Protein AF-A0A350H9L5-F1 (afdb_monomer_lite)

Secondary structure (DSSP, 8-state):
---------S--TTS-SEEEEETTEEEEE-SHHHHHHHHHTPPEEEEEEEEE-SSS-EEEEEEEEEE--SSHHHHHHHHHHHHHHHHHHSGGG---TT--EE-

pLDDT: mean 88.09, std 9.5, range [52.69, 96.38]

Foldseek 3Di:
DDDDDDDDWQDDPPLPADWDDDDPWTAGTHQVQLVVCVVVVHWDKAWDWDADPDPDRDTDIDIDTPGGAPHSNRNSVSNVVVVVVVCVVPVVPDPPPPGDIHD

Radius of gyration: 14.39 Å; chains: 1; bounding box: 35×41×36 Å

Sequence (103 aa):
AGRTPILLVDRDITKAGIPLNIGEKILNVPKGAFYLANKLNAEITAGAYVRIKSKRYRFKVILKSLGKSESMEDGAKKTIESLFEMIRDYPEQWFAFDLNWEK

Structure (mmCIF, N/CA/C/O backbone):
data_AF-A0A350H9L5-F1
#
_entry.id   AF-A0A350H9L5-F1
#
loop_
_atom_site.group_PDB
_atom_site.id
_atom_site.type_symbol
_atom_site.label_atom_id
_atom_site.label_alt_id
_atom_site.label_comp_id
_atom_site.label_asym_id
_atom_site.label_entity_id
_atom_site.label_seq_id
_atom_site.pdbx_PDB_ins_code
_atom_site.Cartn_x
_atom_site.Cartn_y
_atom_site.Cartn_z
_atom_site.occupancy
_atom_site.B_iso_or_equiv
_atom_site.auth_seq_id
_atom_site.auth_comp_id
_atom_site.auth_asym_id
_atom_site.auth_atom_id
_atom_site.pdbx_PDB_model_num
ATOM 1 N N . ALA A 1 1 ? 4.353 -24.584 -6.098 1.00 52.69 1 ALA A N 1
ATOM 2 C CA . ALA A 1 1 ? 3.753 -23.241 -6.271 1.00 52.69 1 ALA A CA 1
ATOM 3 C C . ALA A 1 1 ? 2.298 -23.296 -5.799 1.00 52.69 1 ALA A C 1
ATOM 5 O O . ALA A 1 1 ? 1.718 -24.366 -5.903 1.00 52.69 1 ALA A O 1
ATOM 6 N N . GLY A 1 2 ? 1.753 -22.219 -5.215 1.00 79.69 2 GLY A N 1
ATOM 7 C CA . GLY A 1 2 ? 0.396 -22.203 -4.624 1.00 79.69 2 GLY A CA 1
ATOM 8 C C . GLY A 1 2 ? 0.269 -21.486 -3.269 1.00 79.69 2 GLY A C 1
ATOM 9 O O . GLY A 1 2 ? -0.672 -21.745 -2.529 1.00 79.69 2 GLY A O 1
ATOM 10 N N . ARG A 1 3 ? 1.232 -20.633 -2.898 1.00 83.50 3 ARG A N 1
ATOM 11 C CA . ARG A 1 3 ? 1.179 -19.828 -1.668 1.00 83.50 3 ARG A CA 1
ATOM 12 C C . ARG A 1 3 ? 1.069 -18.357 -2.044 1.00 83.50 3 ARG A C 1
ATOM 14 O O . ARG A 1 3 ? 1.816 -17.910 -2.910 1.00 83.50 3 ARG A O 1
ATOM 21 N N . THR A 1 4 ? 0.195 -17.630 -1.359 1.00 88.06 4 THR A N 1
ATOM 22 C CA . THR A 1 4 ? 0.056 -16.175 -1.488 1.00 88.06 4 THR A CA 1
ATOM 23 C C . THR A 1 4 ? 0.784 -15.520 -0.317 1.00 88.06 4 THR A C 1
ATOM 25 O O . THR A 1 4 ? 0.316 -15.651 0.817 1.00 88.06 4 THR A O 1
ATOM 28 N N . PRO A 1 5 ? 1.949 -14.883 -0.530 1.00 91.19 5 PR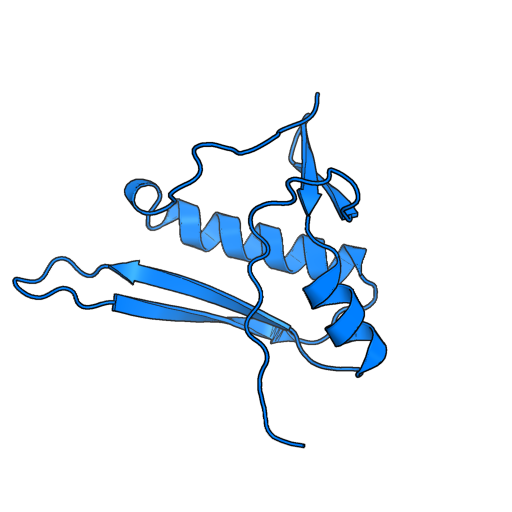O A N 1
ATOM 29 C CA . PRO A 1 5 ? 2.629 -14.174 0.543 1.00 91.19 5 PRO A CA 1
ATOM 30 C C . PRO A 1 5 ? 1.803 -12.956 0.968 1.00 91.19 5 PRO A C 1
ATOM 32 O O . PRO A 1 5 ? 1.266 -12.237 0.128 1.00 91.19 5 PRO A O 1
ATOM 35 N N . ILE A 1 6 ? 1.730 -12.719 2.275 1.00 92.88 6 ILE A N 1
ATOM 36 C CA . ILE A 1 6 ? 1.127 -11.519 2.856 1.00 92.88 6 ILE A CA 1
ATOM 37 C C . ILE A 1 6 ? 2.268 -10.677 3.410 1.00 92.88 6 ILE A C 1
ATOM 39 O O . ILE A 1 6 ? 3.077 -11.173 4.195 1.00 92.88 6 ILE A O 1
ATOM 43 N N . LEU A 1 7 ? 2.344 -9.422 2.981 1.00 93.94 7 LEU A N 1
ATOM 44 C CA . LEU A 1 7 ? 3.400 -8.492 3.362 1.00 93.94 7 LEU A CA 1
ATOM 45 C C . LEU A 1 7 ? 2.777 -7.196 3.869 1.00 93.94 7 LEU A C 1
ATOM 47 O O . LEU A 1 7 ? 1.822 -6.692 3.281 1.00 93.94 7 LEU A O 1
ATOM 51 N N . LEU A 1 8 ? 3.332 -6.664 4.955 1.00 91.50 8 LEU A N 1
ATOM 52 C CA . LEU A 1 8 ? 2.974 -5.344 5.461 1.00 91.50 8 LEU A CA 1
ATOM 53 C C . LEU A 1 8 ? 3.688 -4.281 4.622 1.00 91.50 8 LEU A C 1
ATOM 55 O O . LEU A 1 8 ? 4.882 -4.399 4.345 1.00 91.50 8 LEU A O 1
ATOM 59 N N . VAL A 1 9 ? 2.937 -3.271 4.193 1.00 91.06 9 VAL A N 1
ATOM 60 C CA . VAL A 1 9 ? 3.391 -2.241 3.239 1.00 91.06 9 VAL A CA 1
ATOM 61 C C . VAL A 1 9 ? 3.112 -0.820 3.731 1.00 91.06 9 VAL A C 1
ATOM 63 O O . VAL A 1 9 ? 3.429 0.138 3.041 1.00 91.06 9 VAL A O 1
ATOM 66 N N . ASP A 1 10 ? 2.522 -0.666 4.917 1.00 86.50 10 ASP A N 1
ATOM 67 C CA . ASP A 1 10 ? 2.134 0.624 5.493 1.00 86.50 10 ASP A CA 1
ATOM 68 C C . ASP A 1 10 ? 3.308 1.383 6.130 1.00 86.50 10 ASP A C 1
ATOM 70 O O . ASP A 1 10 ? 3.187 2.582 6.379 1.00 86.50 10 ASP A O 1
ATOM 74 N N . ARG A 1 11 ? 4.434 0.706 6.407 1.00 83.62 11 ARG A N 1
ATOM 75 C CA . ARG A 1 11 ? 5.594 1.278 7.107 1.00 83.62 11 ARG A CA 1
ATOM 76 C C . ARG A 1 11 ? 6.921 0.713 6.618 1.00 83.62 11 ARG A C 1
ATOM 78 O O . ARG A 1 11 ? 7.155 -0.489 6.721 1.00 83.62 11 ARG A O 1
ATOM 85 N N . ASP A 1 12 ? 7.821 1.598 6.195 1.00 81.69 12 ASP A N 1
ATOM 86 C CA . ASP A 1 12 ? 9.244 1.296 6.052 1.00 81.69 12 ASP A CA 1
ATOM 87 C C . ASP A 1 12 ? 10.066 1.980 7.153 1.00 81.69 12 ASP A C 1
ATOM 89 O O . ASP A 1 12 ? 10.316 3.183 7.124 1.00 81.69 12 ASP A O 1
ATOM 93 N N . ILE A 1 13 ? 10.520 1.189 8.124 1.00 74.94 13 ILE A N 1
ATOM 94 C CA . ILE A 1 13 ? 11.343 1.668 9.246 1.00 74.94 13 ILE A CA 1
ATOM 95 C C . ILE A 1 13 ? 12.777 1.980 8.782 1.00 74.94 13 ILE A C 1
ATOM 97 O O . ILE A 1 13 ? 13.471 2.784 9.399 1.00 74.94 13 ILE A O 1
ATOM 101 N N . THR A 1 14 ? 13.225 1.369 7.681 1.00 80.75 14 THR A N 1
ATOM 102 C CA . THR A 1 14 ? 14.609 1.481 7.197 1.00 80.75 14 THR A CA 1
ATOM 103 C C . THR A 1 14 ? 14.862 2.718 6.342 1.00 80.75 14 THR A C 1
ATOM 105 O O . THR A 1 14 ? 16.022 3.060 6.120 1.00 80.75 14 THR A O 1
ATOM 108 N N . LYS A 1 15 ? 13.797 3.379 5.859 1.00 74.44 15 LYS A N 1
ATOM 109 C CA . LYS A 1 15 ? 13.841 4.486 4.884 1.00 74.44 15 LYS A CA 1
ATOM 110 C C . LYS A 1 15 ? 14.547 4.134 3.565 1.00 74.44 15 LYS A C 1
ATOM 112 O O . LYS A 1 15 ? 14.932 5.017 2.807 1.00 74.44 15 LYS A O 1
ATOM 117 N N . ALA A 1 16 ? 14.718 2.846 3.276 1.00 84.81 16 ALA A N 1
ATOM 118 C CA . ALA A 1 16 ? 15.316 2.345 2.040 1.00 84.81 16 ALA A CA 1
ATOM 119 C C . ALA A 1 16 ? 14.253 1.941 0.999 1.00 84.81 16 ALA A C 1
ATOM 121 O O . ALA A 1 16 ? 14.571 1.288 -0.002 1.00 84.81 16 ALA A O 1
ATOM 122 N N . GLY A 1 17 ? 12.992 2.282 1.264 1.00 89.25 17 GLY A N 1
ATOM 123 C CA . GLY A 1 17 ? 11.795 1.991 0.494 1.00 89.25 17 GLY A CA 1
ATOM 124 C C . GLY A 1 17 ? 11.721 2.688 -0.860 1.00 89.25 17 GLY A C 1
ATOM 125 O O . GLY A 1 17 ? 12.680 3.288 -1.345 1.00 89.25 17 GLY A O 1
ATOM 126 N N . ILE A 1 18 ? 10.588 2.517 -1.533 1.00 93.06 18 ILE A N 1
ATOM 127 C CA . ILE A 1 18 ? 10.224 3.318 -2.702 1.00 93.06 18 ILE A CA 1
ATOM 128 C C . ILE A 1 18 ? 9.704 4.659 -2.178 1.00 93.06 18 ILE A C 1
ATOM 130 O O . ILE A 1 18 ? 8.700 4.648 -1.458 1.00 93.06 18 ILE A O 1
ATOM 134 N N . PRO A 1 19 ? 10.349 5.787 -2.510 1.00 91.94 19 PRO A N 1
ATOM 135 C CA . PRO A 1 19 ? 9.849 7.096 -2.128 1.00 91.94 19 PRO A CA 1
ATOM 136 C C . PRO A 1 19 ? 8.622 7.437 -2.978 1.00 91.94 19 PRO A C 1
ATOM 138 O O . PRO A 1 19 ? 8.677 7.417 -4.208 1.00 91.94 19 PRO A O 1
ATOM 141 N N . LEU A 1 20 ? 7.508 7.754 -2.322 1.00 91.31 20 LEU A N 1
ATOM 142 C CA . LEU A 1 20 ? 6.283 8.228 -2.956 1.00 91.31 20 LEU A CA 1
ATOM 143 C C . LEU A 1 20 ? 5.915 9.613 -2.431 1.00 91.31 20 LEU A C 1
ATOM 145 O O . LEU A 1 20 ? 5.877 9.840 -1.223 1.00 91.31 20 LEU A O 1
ATOM 149 N N . ASN A 1 21 ? 5.563 10.510 -3.348 1.00 90.25 21 ASN A N 1
ATOM 150 C CA . ASN A 1 21 ? 5.054 11.833 -3.003 1.00 90.25 21 ASN A CA 1
ATOM 151 C C . ASN A 1 21 ? 3.568 11.741 -2.649 1.00 90.25 21 ASN A C 1
ATOM 153 O O . ASN A 1 21 ? 2.748 11.383 -3.497 1.00 90.25 21 ASN A O 1
ATOM 157 N N . ILE A 1 22 ? 3.218 12.102 -1.415 1.00 85.62 22 ILE A N 1
ATOM 158 C CA . ILE A 1 22 ? 1.838 12.229 -0.941 1.00 85.62 22 ILE A CA 1
ATOM 159 C C . ILE A 1 22 ? 1.624 13.682 -0.510 1.00 85.62 22 ILE A C 1
ATOM 161 O O . ILE A 1 22 ? 1.984 14.091 0.597 1.00 85.62 22 ILE A O 1
ATOM 165 N N . GLY A 1 23 ? 1.043 14.478 -1.408 1.00 85.12 23 GLY A N 1
ATOM 166 C CA . GLY A 1 23 ? 1.007 15.930 -1.240 1.00 85.12 23 GLY 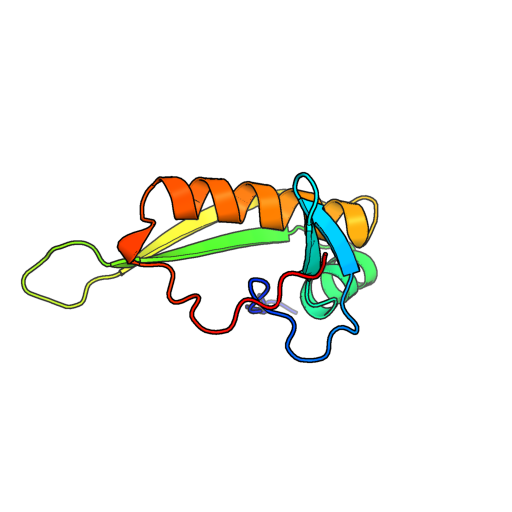A CA 1
ATOM 167 C C . GLY A 1 23 ? 2.430 16.490 -1.193 1.00 85.12 23 GLY A C 1
ATOM 168 O O . GLY A 1 23 ? 3.235 16.200 -2.071 1.00 85.12 23 GLY A O 1
ATOM 169 N N . GLU A 1 24 ? 2.737 17.254 -0.149 1.00 86.62 24 GLU A N 1
ATOM 170 C CA . GLU A 1 24 ? 4.064 17.847 0.083 1.00 86.62 24 GLU A CA 1
ATOM 171 C C . GLU A 1 24 ? 5.003 16.947 0.901 1.00 86.62 24 GLU A C 1
ATOM 173 O O . GLU A 1 24 ? 6.074 17.385 1.300 1.00 86.62 24 GLU A O 1
ATOM 178 N N . LYS A 1 25 ? 4.597 15.711 1.216 1.00 88.00 25 LYS A N 1
ATOM 179 C CA . LYS A 1 25 ? 5.381 14.797 2.053 1.00 88.00 25 LYS A CA 1
ATOM 180 C C . LYS A 1 25 ? 5.881 13.607 1.253 1.00 88.00 25 LYS A C 1
ATOM 182 O O . LYS A 1 25 ? 5.191 13.124 0.352 1.00 88.00 25 LYS A O 1
ATOM 187 N N . ILE A 1 26 ? 7.028 13.073 1.659 1.00 89.44 26 ILE A N 1
ATOM 188 C CA . ILE A 1 26 ? 7.578 11.833 1.114 1.00 89.44 26 ILE A CA 1
ATOM 189 C C . ILE A 1 26 ? 7.256 10.684 2.073 1.00 89.44 26 ILE A C 1
ATOM 191 O O . ILE A 1 26 ? 7.565 10.727 3.268 1.00 89.44 26 ILE A O 1
ATOM 195 N N . LEU A 1 27 ? 6.617 9.647 1.531 1.00 88.38 27 LEU A N 1
ATOM 196 C CA . LEU A 1 27 ? 6.381 8.369 2.192 1.00 88.38 27 LEU A CA 1
ATOM 197 C C . LEU A 1 27 ? 7.307 7.315 1.589 1.00 88.38 27 LEU A C 1
ATOM 199 O O . LEU A 1 27 ? 7.238 7.043 0.393 1.00 88.38 27 LEU A O 1
ATOM 203 N N . ASN A 1 28 ? 8.120 6.670 2.421 1.00 89.81 28 ASN A N 1
ATOM 204 C CA . ASN A 1 28 ? 8.920 5.525 1.996 1.00 89.81 28 ASN A CA 1
ATOM 205 C C . ASN A 1 28 ? 8.117 4.229 2.179 1.00 89.81 28 ASN A C 1
ATOM 207 O O . ASN A 1 28 ? 7.705 3.893 3.291 1.00 89.81 28 ASN A O 1
ATOM 211 N N . VAL A 1 29 ? 7.887 3.500 1.084 1.00 91.69 29 VAL A N 1
ATOM 212 C CA . VAL A 1 29 ? 7.094 2.259 1.073 1.00 91.69 29 VAL A CA 1
ATOM 213 C C . VAL A 1 29 ? 8.010 1.032 0.973 1.00 91.69 29 VAL A C 1
ATOM 215 O O . VAL A 1 29 ? 8.898 1.011 0.115 1.00 91.69 29 VAL A O 1
ATOM 218 N N . PRO A 1 30 ? 7.811 -0.033 1.774 1.00 92.56 30 PRO A N 1
ATOM 219 C CA . PRO A 1 30 ? 8.626 -1.243 1.691 1.00 92.56 30 PRO A CA 1
ATOM 220 C C . PRO A 1 30 ? 8.649 -1.869 0.291 1.00 92.56 30 PRO A C 1
ATOM 222 O O . PRO A 1 30 ? 7.614 -2.166 -0.300 1.00 92.56 30 PRO A O 1
ATOM 225 N N . LYS A 1 31 ? 9.848 -2.163 -0.221 1.00 93.31 31 LYS A N 1
ATOM 226 C CA . LYS A 1 31 ? 10.051 -2.686 -1.587 1.00 93.31 31 LYS A CA 1
ATOM 227 C C . LYS A 1 31 ? 9.574 -4.122 -1.794 1.00 93.31 31 LYS A C 1
ATOM 229 O O . LYS A 1 31 ? 9.344 -4.526 -2.931 1.00 93.31 31 LYS A O 1
ATOM 234 N N . GLY A 1 32 ? 9.476 -4.907 -0.719 1.00 93.69 32 GLY A N 1
ATOM 235 C CA . GLY A 1 32 ? 9.370 -6.367 -0.785 1.00 93.69 32 GLY A CA 1
ATOM 236 C C . GLY A 1 32 ? 8.191 -6.871 -1.618 1.00 93.69 32 GLY A C 1
ATOM 237 O O . GLY A 1 32 ? 8.375 -7.740 -2.469 1.00 93.69 32 GLY A O 1
ATOM 238 N N . ALA A 1 33 ? 7.002 -6.294 -1.422 1.00 94.38 33 ALA A N 1
ATOM 239 C CA . ALA A 1 33 ? 5.801 -6.704 -2.150 1.00 94.38 33 ALA A CA 1
ATOM 240 C C . ALA A 1 33 ? 5.929 -6.451 -3.657 1.00 94.38 33 ALA A C 1
ATOM 242 O O . ALA A 1 33 ? 5.652 -7.337 -4.463 1.00 94.38 33 ALA A O 1
ATOM 243 N N . PHE A 1 34 ? 6.432 -5.277 -4.032 1.00 95.50 34 PHE A N 1
ATOM 244 C CA . PHE A 1 34 ? 6.538 -4.854 -5.428 1.00 95.50 34 PHE A CA 1
ATOM 245 C C . PHE A 1 34 ? 7.698 -5.534 -6.152 1.00 95.50 34 PHE A C 1
ATOM 247 O O . PHE A 1 34 ? 7.575 -5.903 -7.317 1.00 95.50 34 PHE A O 1
ATOM 254 N N . TYR A 1 35 ? 8.802 -5.780 -5.443 1.00 95.38 35 TYR A N 1
ATOM 255 C CA . TYR A 1 35 ? 9.906 -6.588 -5.951 1.00 95.38 35 TYR A CA 1
ATOM 256 C C . TYR A 1 35 ? 9.436 -8.005 -6.298 1.00 95.38 35 TYR A C 1
ATOM 258 O O . TYR A 1 35 ? 9.716 -8.496 -7.391 1.00 95.38 35 TYR A O 1
ATOM 266 N N . LEU A 1 36 ? 8.701 -8.660 -5.390 1.00 94.31 36 LEU A N 1
ATOM 267 C CA . LEU A 1 36 ? 8.182 -10.006 -5.637 1.00 94.31 36 LEU A CA 1
ATOM 268 C C . LEU A 1 36 ? 7.148 -10.018 -6.764 1.00 94.31 36 LEU A C 1
ATOM 270 O O . LEU A 1 36 ? 7.231 -10.888 -7.628 1.00 94.31 36 LEU A O 1
ATOM 274 N N . ALA A 1 37 ? 6.218 -9.059 -6.778 1.00 94.62 37 ALA A N 1
ATOM 275 C CA . ALA A 1 37 ? 5.198 -8.959 -7.818 1.00 94.62 37 ALA A CA 1
ATOM 276 C C . ALA A 1 37 ? 5.825 -8.826 -9.213 1.00 94.62 37 ALA A C 1
ATOM 278 O O . ALA A 1 37 ? 5.521 -9.627 -10.096 1.00 94.62 37 ALA A O 1
ATOM 279 N N . ASN A 1 38 ? 6.782 -7.909 -9.387 1.00 94.25 38 ASN A N 1
ATOM 280 C CA . ASN A 1 38 ? 7.462 -7.724 -10.670 1.00 94.25 38 ASN A CA 1
ATOM 281 C C . ASN A 1 38 ? 8.320 -8.930 -11.054 1.00 94.25 38 ASN A C 1
ATOM 283 O O . ASN A 1 38 ? 8.238 -9.409 -12.183 1.00 94.25 38 ASN A O 1
ATOM 287 N N . LYS A 1 39 ? 9.106 -9.470 -10.113 1.00 94.31 39 LYS A N 1
ATOM 288 C CA . LYS A 1 39 ? 9.969 -10.631 -10.374 1.00 94.31 39 LYS A CA 1
ATOM 289 C C . LYS A 1 39 ? 9.177 -11.864 -10.805 1.00 94.31 39 LYS A C 1
ATOM 291 O O . LYS A 1 39 ? 9.673 -12.662 -11.594 1.00 94.31 39 LYS A O 1
ATOM 296 N N . LEU A 1 40 ? 7.974 -12.036 -10.263 1.00 93.19 40 LEU A N 1
ATOM 297 C CA . LEU A 1 40 ? 7.112 -13.184 -10.535 1.00 93.19 40 LEU A CA 1
ATOM 298 C C . LEU A 1 40 ? 6.046 -12.900 -11.603 1.00 93.19 40 LEU A C 1
ATOM 300 O O . LEU A 1 40 ? 5.262 -13.798 -11.902 1.00 93.19 40 LEU A O 1
ATOM 304 N N . ASN A 1 41 ? 6.002 -11.686 -12.169 1.00 92.56 41 ASN A N 1
ATOM 305 C CA . ASN A 1 41 ? 4.928 -11.228 -13.057 1.00 92.56 41 ASN A CA 1
ATOM 306 C C . ASN A 1 41 ? 3.524 -11.498 -12.462 1.00 92.56 41 ASN A C 1
ATOM 308 O O . ASN A 1 41 ? 2.610 -11.974 -13.147 1.00 92.56 41 ASN A O 1
ATOM 312 N N . ALA A 1 42 ? 3.391 -11.249 -11.157 1.00 93.50 42 ALA A N 1
ATOM 313 C CA . ALA A 1 42 ? 2.217 -11.559 -10.354 1.00 93.50 42 ALA A CA 1
ATOM 314 C C . ALA A 1 42 ? 1.338 -10.323 -10.124 1.00 93.50 42 ALA A C 1
ATOM 316 O O . ALA A 1 42 ? 1.805 -9.186 -10.143 1.00 93.50 42 ALA A O 1
ATOM 317 N N . GLU A 1 43 ? 0.051 -10.566 -9.887 1.00 95.19 43 GLU A N 1
ATOM 318 C CA . GLU A 1 43 ? -0.903 -9.522 -9.520 1.00 95.19 43 GLU A CA 1
ATOM 319 C C . GLU A 1 43 ? -0.748 -9.107 -8.056 1.00 95.19 43 GLU A C 1
ATOM 321 O O . GLU A 1 43 ? -0.387 -9.907 -7.188 1.00 95.19 43 GLU A O 1
ATOM 326 N N . ILE A 1 44 ? -1.075 -7.848 -7.780 1.00 96.38 44 ILE A N 1
ATOM 327 C CA . ILE A 1 44 ? -1.095 -7.278 -6.441 1.00 96.38 44 ILE A CA 1
ATOM 328 C C . ILE A 1 44 ? -2.546 -7.217 -5.963 1.00 96.38 44 ILE A C 1
ATOM 330 O O . ILE A 1 44 ? -3.445 -6.762 -6.668 1.00 96.38 44 ILE A O 1
ATOM 334 N N . THR A 1 45 ? -2.779 -7.655 -4.729 1.00 96.31 45 THR A N 1
ATOM 335 C CA . THR A 1 45 ? -4.031 -7.424 -4.002 1.00 96.31 45 THR A CA 1
ATOM 336 C C . THR A 1 45 ? -3.701 -6.645 -2.740 1.00 96.31 45 THR A C 1
ATOM 338 O O . THR A 1 45 ? -2.917 -7.113 -1.915 1.00 96.31 45 THR A O 1
ATOM 341 N N . ALA A 1 46 ? -4.295 -5.464 -2.584 1.00 96.00 46 ALA A N 1
ATOM 342 C CA . ALA A 1 46 ? -4.228 -4.716 -1.338 1.00 96.00 46 ALA A CA 1
ATOM 343 C C . ALA A 1 46 ? -5.314 -5.213 -0.385 1.00 96.00 46 ALA A C 1
ATOM 345 O O . ALA A 1 46 ? -6.418 -5.562 -0.810 1.00 96.00 46 ALA A O 1
ATOM 346 N N . GLY A 1 47 ? -5.020 -5.229 0.910 1.00 94.12 47 GLY A N 1
ATOM 347 C CA . GLY A 1 47 ? -6.021 -5.600 1.888 1.00 94.12 47 GLY A CA 1
ATOM 348 C C . GLY A 1 47 ? -5.735 -5.104 3.288 1.00 94.12 47 GLY A C 1
ATOM 349 O O . GLY A 1 47 ? -4.593 -4.835 3.653 1.00 94.12 47 GLY A O 1
ATOM 350 N N . ALA A 1 48 ? -6.805 -5.007 4.067 1.00 94.00 48 ALA A N 1
ATOM 351 C CA . ALA A 1 48 ? -6.772 -4.582 5.454 1.00 94.00 48 ALA A CA 1
ATOM 352 C C . ALA A 1 48 ? -7.683 -5.468 6.309 1.00 94.00 48 ALA A C 1
ATOM 354 O O . ALA A 1 48 ? -8.718 -5.969 5.855 1.00 94.00 48 ALA A O 1
ATOM 355 N N . TYR A 1 49 ? -7.296 -5.636 7.570 1.00 92.06 49 TYR A N 1
ATOM 356 C CA . TYR A 1 49 ? -8.125 -6.269 8.587 1.00 92.06 49 TYR A CA 1
ATOM 357 C C . TYR A 1 49 ? -8.892 -5.186 9.338 1.00 92.06 49 TYR A C 1
ATOM 359 O O . TYR A 1 49 ? -8.290 -4.342 9.993 1.00 92.06 49 TYR A O 1
ATOM 367 N N . VAL A 1 50 ? -10.220 -5.236 9.272 1.00 91.25 50 VAL A N 1
ATOM 368 C CA . VAL A 1 50 ? -11.101 -4.276 9.944 1.00 91.25 50 VAL A CA 1
ATOM 369 C C . VAL A 1 50 ? -11.911 -4.996 11.007 1.00 91.25 50 VAL A C 1
ATOM 371 O O . VAL A 1 50 ? -12.601 -5.980 10.734 1.00 91.25 50 VAL A O 1
ATOM 374 N N . ARG A 1 51 ? -11.855 -4.513 12.242 1.00 89.12 51 ARG A N 1
ATOM 375 C CA . ARG A 1 51 ? -12.679 -5.007 13.340 1.00 89.12 51 ARG A CA 1
ATOM 376 C C . ARG A 1 51 ? -14.128 -4.569 13.133 1.00 89.12 51 ARG A C 1
ATOM 378 O O . ARG A 1 51 ? -14.433 -3.383 13.034 1.00 89.12 51 ARG A O 1
ATOM 385 N N . ILE A 1 52 ? -15.042 -5.535 13.163 1.00 84.88 52 ILE A N 1
ATOM 386 C CA . ILE A 1 52 ? -16.481 -5.263 13.209 1.00 84.88 52 ILE A CA 1
ATOM 387 C C . ILE A 1 52 ? -16.893 -5.138 14.680 1.00 84.88 52 ILE A C 1
ATOM 389 O O . ILE A 1 52 ? -16.563 -6.008 15.493 1.00 84.88 52 ILE A O 1
ATOM 393 N N . LYS A 1 53 ? -17.633 -4.079 15.039 1.00 71.81 53 LYS A N 1
ATOM 394 C CA . LYS A 1 53 ? -18.204 -3.911 16.387 1.00 71.81 53 LYS A CA 1
ATOM 395 C C . LYS A 1 53 ? -19.193 -5.049 16.674 1.00 71.81 53 LYS A C 1
ATOM 397 O O . LYS A 1 53 ? -20.355 -5.001 16.290 1.00 71.81 53 LYS A O 1
ATOM 402 N N . SER A 1 54 ? -18.718 -6.095 17.342 1.00 73.62 54 SER A N 1
ATOM 403 C CA . SER A 1 54 ? -19.527 -7.205 17.847 1.00 73.62 54 SER A CA 1
ATOM 404 C C . SER A 1 54 ? -19.020 -7.623 19.230 1.00 73.62 54 SER A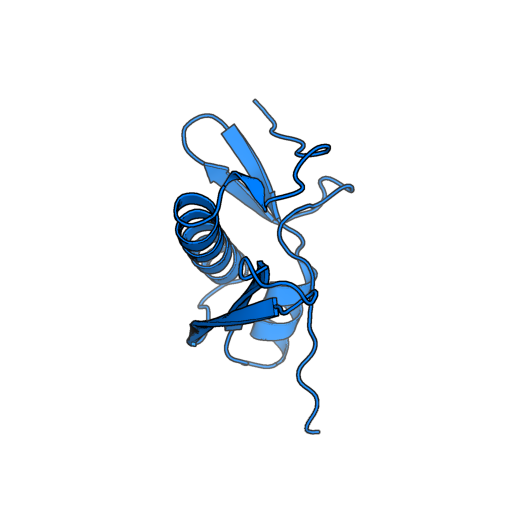 C 1
ATOM 406 O O . SER A 1 54 ? -17.887 -7.307 19.592 1.00 73.62 54 SER A O 1
ATOM 408 N N . LYS A 1 55 ? -19.827 -8.365 20.004 1.00 62.09 55 LYS A N 1
ATOM 409 C CA . LYS A 1 55 ? -19.425 -8.881 21.332 1.00 62.09 55 LYS A CA 1
ATOM 410 C C . LYS A 1 55 ? -18.217 -9.838 21.285 1.00 62.09 55 LYS A C 1
ATOM 412 O O . LYS A 1 55 ? -17.675 -10.180 22.327 1.00 62.09 55 LYS A O 1
ATOM 417 N N . ARG A 1 56 ? -17.798 -10.286 20.095 1.00 68.69 56 ARG A N 1
ATOM 418 C CA . ARG A 1 56 ? -16.592 -11.097 19.864 1.00 68.69 56 ARG A CA 1
ATOM 419 C C . ARG A 1 56 ? -15.620 -10.326 18.962 1.00 68.69 56 ARG A C 1
ATOM 421 O O . ARG A 1 56 ? -16.057 -9.555 18.108 1.00 68.69 56 ARG A O 1
ATOM 428 N N . TYR A 1 57 ? -14.314 -10.537 19.124 1.00 65.75 57 TYR A N 1
ATOM 429 C CA . TYR A 1 57 ? -13.294 -10.000 18.214 1.00 65.75 57 TYR A CA 1
ATOM 430 C C . TYR A 1 57 ? -13.452 -10.658 16.837 1.00 65.75 57 TYR A C 1
ATOM 432 O O . TYR A 1 57 ? -12.910 -11.727 16.576 1.00 65.75 57 TYR A O 1
ATOM 440 N N . ARG A 1 58 ? -14.280 -10.055 15.982 1.00 82.31 58 ARG A N 1
ATOM 441 C CA . ARG A 1 58 ? -14.485 -10.471 14.596 1.00 82.31 58 ARG A CA 1
ATOM 442 C C . ARG A 1 58 ? -13.838 -9.443 13.684 1.00 82.31 58 ARG A C 1
ATOM 444 O O . ARG A 1 58 ? -14.090 -8.247 13.828 1.00 82.31 58 ARG A O 1
ATOM 451 N N . PHE A 1 59 ? -13.037 -9.931 12.749 1.00 86.56 59 PHE A N 1
ATOM 452 C CA . PHE A 1 59 ? -12.411 -9.120 11.716 1.00 86.56 59 PHE A CA 1
ATOM 453 C C . PHE A 1 59 ? -13.051 -9.438 10.367 1.00 86.56 59 PHE A C 1
ATOM 455 O O . PHE A 1 59 ? -13.337 -10.597 10.064 1.00 86.56 59 PHE A O 1
ATOM 462 N N . LYS A 1 60 ? -13.278 -8.399 9.568 1.00 88.88 60 LYS A N 1
ATOM 463 C CA . LYS A 1 60 ? -13.529 -8.487 8.135 1.00 88.88 60 LYS A CA 1
ATOM 464 C C . LYS A 1 60 ? -12.201 -8.266 7.431 1.00 88.88 60 LYS A C 1
ATOM 466 O O . LYS A 1 60 ? -11.497 -7.311 7.751 1.00 88.88 60 LYS A O 1
ATOM 471 N N . VAL A 1 61 ? -11.881 -9.120 6.468 1.00 90.94 61 VAL A N 1
ATOM 472 C CA . VAL A 1 61 ? -10.798 -8.837 5.526 1.00 90.94 61 VAL A CA 1
ATOM 473 C C . VAL A 1 61 ? -11.407 -8.072 4.361 1.00 90.94 61 VAL A C 1
ATOM 475 O O . VAL A 1 61 ? -12.362 -8.542 3.741 1.00 90.94 61 VAL A O 1
ATOM 478 N N . ILE A 1 62 ? -10.891 -6.878 4.099 1.00 92.19 62 ILE A N 1
ATOM 479 C CA . ILE A 1 62 ? -11.200 -6.118 2.891 1.00 92.19 62 ILE A CA 1
ATOM 480 C C . ILE A 1 62 ? -10.059 -6.388 1.922 1.00 92.19 62 ILE A C 1
ATOM 482 O O . ILE A 1 62 ? -8.903 -6.217 2.294 1.00 92.19 62 ILE A O 1
ATOM 486 N N . LEU A 1 63 ? -10.384 -6.845 0.716 1.00 94.56 63 LEU A N 1
ATOM 487 C CA . LEU A 1 63 ? -9.422 -7.112 -0.349 1.00 94.56 63 LEU A CA 1
ATOM 488 C C . LEU A 1 63 ? -9.811 -6.294 -1.578 1.00 94.56 63 LEU A C 1
ATOM 490 O O . LEU A 1 63 ? -10.988 -6.243 -1.938 1.00 94.56 63 LEU A O 1
ATOM 494 N N . LYS A 1 64 ? -8.822 -5.695 -2.233 1.00 95.81 64 LYS A N 1
ATOM 495 C CA . LYS A 1 64 ? -8.962 -4.988 -3.504 1.00 95.81 64 LYS A CA 1
ATOM 496 C C . LYS A 1 64 ? -7.880 -5.494 -4.450 1.00 95.81 64 LYS A C 1
ATOM 498 O O . LYS A 1 64 ? -6.693 -5.316 -4.181 1.00 95.81 64 LYS A O 1
ATOM 503 N N . SER A 1 65 ? -8.285 -6.153 -5.537 1.00 95.94 65 SER A N 1
ATOM 504 C CA . SER A 1 65 ? -7.339 -6.502 -6.600 1.00 95.94 65 SER A CA 1
ATOM 505 C C . SER A 1 65 ? -6.892 -5.223 -7.303 1.00 95.94 65 SER A C 1
ATOM 507 O O . SER A 1 65 ? -7.725 -4.389 -7.661 1.00 95.94 65 SER A O 1
ATOM 509 N N . LEU A 1 66 ? -5.581 -5.068 -7.465 1.00 96.19 66 LEU A N 1
ATOM 510 C CA . LEU A 1 66 ? -4.949 -3.945 -8.159 1.00 96.19 66 LEU A CA 1
ATOM 511 C C . LEU A 1 66 ? -4.387 -4.364 -9.525 1.00 96.19 66 LEU A C 1
ATOM 513 O O . LEU A 1 66 ? -3.856 -3.527 -10.253 1.00 96.19 66 LEU A O 1
ATOM 517 N N . GLY A 1 67 ? -4.511 -5.650 -9.874 1.00 95.25 67 GLY A N 1
ATOM 518 C CA . GLY A 1 67 ? -3.955 -6.226 -11.092 1.00 95.25 67 GLY A CA 1
ATOM 519 C C . GLY A 1 67 ? -2.427 -6.249 -11.088 1.00 95.25 67 GLY A C 1
ATOM 520 O O . GLY A 1 67 ? -1.781 -6.268 -10.037 1.00 95.25 67 GLY A O 1
ATOM 521 N N . LYS A 1 68 ? -1.840 -6.282 -12.284 1.00 94.81 68 LYS A N 1
ATOM 522 C CA . LYS A 1 68 ? -0.387 -6.205 -12.467 1.00 94.81 68 LYS A CA 1
ATOM 523 C C . LYS A 1 68 ? 0.097 -4.758 -12.405 1.00 94.81 68 LYS A C 1
ATOM 525 O O . LYS A 1 68 ? -0.610 -3.836 -12.815 1.00 94.81 68 LYS A O 1
ATOM 530 N N . SER A 1 69 ? 1.318 -4.581 -11.919 1.00 93.62 69 SER A N 1
ATOM 531 C CA . SER A 1 69 ? 2.029 -3.306 -11.957 1.00 93.62 69 SER A CA 1
ATOM 532 C C . SER A 1 69 ? 2.994 -3.242 -13.136 1.00 93.62 69 SER A C 1
ATOM 534 O O . SER A 1 69 ? 3.580 -4.256 -13.514 1.00 93.62 69 SER A O 1
ATOM 536 N N . GLU A 1 70 ? 3.183 -2.048 -13.691 1.00 93.56 70 GLU A N 1
ATOM 537 C CA . GLU A 1 70 ? 4.164 -1.802 -14.763 1.00 93.56 70 GLU A CA 1
ATOM 538 C C . GLU A 1 70 ? 5.589 -1.634 -14.211 1.00 93.56 70 GLU A C 1
ATOM 540 O O . GLU A 1 70 ? 6.571 -1.980 -14.865 1.00 93.56 70 GLU A O 1
ATOM 545 N N . SER A 1 71 ? 5.700 -1.126 -12.983 1.00 95.81 71 SER A N 1
ATOM 546 C CA . SER A 1 71 ? 6.954 -0.908 -12.259 1.00 95.81 71 SER A CA 1
ATOM 547 C C . SER A 1 71 ? 6.761 -1.102 -10.753 1.00 95.81 71 SER A C 1
ATOM 549 O O . SER A 1 71 ? 5.645 -1.316 -10.272 1.00 95.81 71 SER A O 1
ATOM 551 N N . MET A 1 72 ? 7.852 -1.076 -9.977 1.00 95.62 72 MET A N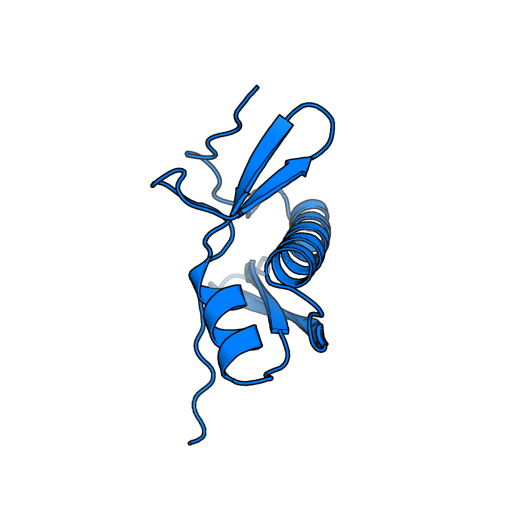 1
ATOM 552 C CA . MET A 1 72 ? 7.749 -1.195 -8.515 1.00 95.62 72 MET A CA 1
ATOM 553 C C . MET A 1 72 ? 7.036 0.026 -7.927 1.00 95.62 72 MET A C 1
ATOM 555 O O . MET A 1 72 ? 6.219 -0.105 -7.019 1.00 95.62 72 MET A O 1
ATOM 559 N N . GLU A 1 73 ? 7.327 1.195 -8.486 1.00 95.25 73 GLU A N 1
ATOM 560 C CA . GLU A 1 73 ? 6.756 2.490 -8.147 1.00 95.25 73 GLU A CA 1
ATOM 561 C C . GLU A 1 73 ? 5.254 2.538 -8.442 1.00 95.25 73 GLU A C 1
ATOM 563 O O . GLU A 1 73 ? 4.484 2.979 -7.591 1.00 95.25 73 GLU A O 1
ATOM 568 N N . ASP A 1 74 ? 4.824 2.030 -9.601 1.00 95.62 74 ASP A N 1
ATOM 569 C CA . ASP A 1 74 ? 3.406 1.926 -9.964 1.00 95.62 74 ASP A CA 1
ATOM 570 C C . ASP A 1 74 ? 2.645 1.022 -8.980 1.00 95.62 74 ASP A C 1
ATOM 572 O O . ASP A 1 74 ? 1.609 1.410 -8.433 1.00 95.62 74 ASP A O 1
ATOM 576 N N . GLY A 1 75 ? 3.203 -0.155 -8.677 1.00 96.25 75 GLY A N 1
ATOM 577 C CA . GLY A 1 75 ? 2.630 -1.072 -7.692 1.00 96.25 75 GLY A CA 1
ATOM 578 C C . GLY A 1 75 ? 2.529 -0.448 -6.298 1.00 96.25 75 GLY A C 1
ATOM 579 O O . GLY A 1 75 ? 1.491 -0.574 -5.639 1.00 96.25 75 GLY A O 1
ATOM 580 N N . ALA A 1 76 ? 3.570 0.269 -5.867 1.00 95.50 76 ALA A N 1
ATOM 581 C CA . ALA A 1 76 ? 3.586 0.974 -4.590 1.00 95.50 76 ALA A CA 1
ATOM 582 C C . ALA A 1 76 ? 2.529 2.075 -4.535 1.00 95.50 76 ALA A C 1
ATOM 584 O O . ALA A 1 76 ? 1.755 2.131 -3.578 1.00 95.50 76 ALA A O 1
ATOM 585 N N . LYS A 1 77 ? 2.435 2.895 -5.585 1.00 95.12 77 LYS A N 1
ATOM 586 C CA . LYS A 1 77 ? 1.459 3.982 -5.681 1.00 95.12 77 LYS A CA 1
ATOM 587 C C . LYS A 1 77 ? 0.023 3.467 -5.598 1.00 95.12 77 LYS A C 1
ATOM 589 O O . LYS A 1 77 ? -0.704 3.876 -4.695 1.00 95.12 77 LYS A O 1
ATOM 594 N N . LYS A 1 78 ? -0.355 2.506 -6.451 1.00 95.62 78 LYS A N 1
ATOM 595 C CA . LYS A 1 78 ? -1.698 1.891 -6.444 1.00 95.62 78 LYS A CA 1
ATOM 596 C C . LYS A 1 78 ? -2.047 1.290 -5.079 1.00 95.62 78 LYS A C 1
ATOM 598 O O . LYS A 1 78 ? -3.182 1.391 -4.612 1.00 95.62 78 LYS A O 1
ATOM 603 N N . THR A 1 79 ? -1.064 0.669 -4.427 1.00 95.88 79 THR A N 1
ATOM 604 C CA . THR A 1 79 ? -1.249 0.038 -3.115 1.00 95.88 79 THR A CA 1
ATOM 605 C C . THR A 1 79 ? -1.477 1.064 -2.011 1.00 95.88 79 THR A C 1
ATOM 607 O O . THR A 1 79 ? -2.395 0.887 -1.212 1.00 95.88 79 THR A O 1
ATOM 610 N N . ILE A 1 80 ? -0.702 2.151 -1.977 1.00 93.69 80 ILE A N 1
ATOM 611 C CA . ILE A 1 80 ? -0.879 3.227 -0.992 1.00 93.69 80 ILE A CA 1
ATOM 612 C C . ILE A 1 80 ? -2.185 3.994 -1.219 1.00 93.69 80 ILE A C 1
ATOM 614 O O . ILE A 1 80 ? -2.886 4.291 -0.254 1.00 93.69 80 ILE A O 1
ATOM 618 N N . GLU A 1 81 ? -2.568 4.254 -2.470 1.00 93.94 81 GLU A N 1
ATOM 619 C CA . GLU A 1 81 ? -3.866 4.860 -2.792 1.00 93.94 81 GLU A CA 1
ATOM 620 C C . GLU A 1 81 ? -5.025 3.996 -2.273 1.00 93.94 81 GLU A C 1
ATOM 622 O O . GLU A 1 81 ? -5.896 4.492 -1.552 1.00 93.94 81 GLU A O 1
ATOM 627 N N . SER A 1 82 ? -4.987 2.685 -2.543 1.00 95.06 82 SER A N 1
ATOM 628 C CA . SER A 1 82 ? -5.973 1.736 -2.018 1.00 95.06 82 SER A CA 1
ATOM 629 C C . SER A 1 82 ? -5.964 1.655 -0.490 1.00 95.06 82 SER A C 1
ATOM 631 O O . SER A 1 82 ? -7.022 1.486 0.115 1.00 95.06 82 SER A O 1
ATOM 633 N N . LEU A 1 83 ? -4.794 1.733 0.142 1.00 93.56 83 LEU A N 1
ATOM 634 C CA . LEU A 1 83 ? -4.676 1.724 1.595 1.00 93.56 83 LEU A CA 1
ATOM 635 C C . LEU A 1 83 ? -5.320 2.980 2.197 1.00 93.56 83 LEU A C 1
ATOM 637 O O . LEU A 1 83 ? -6.070 2.869 3.163 1.00 93.56 83 LEU A O 1
ATOM 641 N N . PHE A 1 84 ? -5.092 4.161 1.615 1.00 92.31 84 PHE A N 1
ATOM 642 C CA . PHE A 1 84 ? -5.720 5.397 2.085 1.00 92.31 84 PHE A CA 1
ATOM 643 C C . PHE A 1 84 ? -7.232 5.410 1.906 1.00 92.31 84 PHE A C 1
ATOM 645 O O . PHE A 1 84 ? -7.919 5.945 2.769 1.00 92.31 84 PHE A O 1
ATOM 652 N N . GLU A 1 85 ? -7.774 4.804 0.849 1.00 93.31 85 GLU A N 1
ATOM 653 C CA . GLU A 1 85 ? -9.221 4.578 0.754 1.00 93.31 85 GLU A CA 1
ATOM 654 C C . GLU A 1 85 ? -9.736 3.751 1.941 1.00 93.31 85 GLU A C 1
ATOM 656 O O . GLU A 1 85 ? -10.646 4.190 2.637 1.00 93.31 85 GLU A O 1
ATOM 661 N N . MET A 1 86 ? -9.094 2.617 2.246 1.00 92.62 86 MET A N 1
ATOM 662 C CA . MET A 1 86 ? -9.491 1.760 3.374 1.00 92.62 86 MET A CA 1
ATOM 663 C C . MET A 1 86 ? -9.339 2.459 4.734 1.00 92.62 86 MET A C 1
ATOM 665 O O . MET A 1 86 ? -10.157 2.255 5.630 1.00 92.62 86 MET A O 1
ATOM 669 N N . ILE A 1 87 ? -8.304 3.290 4.897 1.00 92.69 87 ILE A N 1
ATOM 670 C CA . ILE A 1 87 ? -8.083 4.086 6.111 1.00 92.69 87 ILE A CA 1
ATOM 671 C C . ILE A 1 87 ? -9.154 5.167 6.256 1.00 92.69 87 ILE A C 1
ATOM 673 O O . ILE A 1 87 ? -9.594 5.406 7.373 1.00 92.69 87 ILE A O 1
ATOM 677 N N . ARG A 1 88 ? -9.602 5.814 5.171 1.00 93.19 88 ARG A N 1
ATOM 678 C CA . ARG A 1 88 ? -10.677 6.823 5.246 1.00 93.19 88 ARG A CA 1
ATOM 679 C C . ARG A 1 88 ? -11.982 6.235 5.782 1.00 93.19 88 ARG A C 1
ATOM 681 O O . ARG A 1 88 ? -12.689 6.933 6.503 1.00 93.19 88 ARG A O 1
ATOM 688 N N . ASP A 1 89 ? -12.264 4.971 5.475 1.00 91.94 89 ASP A N 1
ATOM 689 C CA . ASP A 1 89 ? -13.463 4.277 5.954 1.00 91.94 89 ASP A CA 1
ATOM 690 C C . ASP A 1 89 ? -13.373 3.865 7.437 1.00 91.94 89 ASP A C 1
ATOM 692 O O . ASP A 1 89 ? -14.400 3.782 8.114 1.00 91.94 89 ASP A O 1
ATOM 696 N N . TYR A 1 90 ? -12.162 3.603 7.951 1.00 91.06 90 TYR A N 1
ATOM 697 C CA . TYR A 1 90 ? -11.915 3.108 9.318 1.00 91.06 90 TYR A CA 1
ATOM 698 C C . TYR A 1 90 ? -10.661 3.730 9.969 1.00 91.06 90 TYR A C 1
ATOM 700 O O . TYR A 1 90 ? -9.744 3.000 10.373 1.00 91.06 90 TYR A O 1
ATOM 708 N N . PRO A 1 91 ? -10.574 5.067 10.084 1.00 92.06 91 PRO A N 1
ATOM 709 C CA . PRO A 1 91 ? -9.335 5.746 10.466 1.00 92.06 91 PRO A CA 1
ATOM 710 C C . PRO A 1 91 ? -8.885 5.403 11.888 1.00 92.06 91 PRO A C 1
ATOM 712 O O . PRO A 1 91 ? -7.689 5.315 12.160 1.00 92.06 91 PRO A O 1
ATOM 715 N N . GLU A 1 92 ? -9.825 5.135 12.795 1.00 90.69 92 GLU A N 1
ATOM 716 C CA . GLU A 1 92 ? -9.555 4.777 14.188 1.00 90.69 92 GLU A CA 1
ATOM 717 C C . GLU A 1 92 ? -8.910 3.395 14.358 1.00 90.69 92 GLU A C 1
ATOM 719 O O . GLU A 1 92 ? -8.436 3.060 15.444 1.00 90.69 92 GLU A O 1
ATOM 724 N N . GLN A 1 93 ? -8.922 2.574 13.306 1.00 91.38 93 GLN A N 1
ATOM 725 C CA . GLN A 1 93 ? -8.375 1.216 13.323 1.00 91.38 93 GLN A CA 1
ATOM 726 C C . GLN A 1 93 ? -6.989 1.133 12.686 1.00 91.38 93 GLN A C 1
ATOM 728 O O . GLN A 1 93 ? -6.370 0.067 12.690 1.00 91.38 93 GLN A O 1
ATOM 733 N N . TRP A 1 94 ? -6.481 2.247 12.157 1.00 91.50 94 TRP A N 1
ATOM 734 C CA . TRP A 1 94 ? -5.138 2.312 11.614 1.00 91.50 94 TRP A CA 1
ATOM 735 C C . TRP A 1 94 ? -4.126 2.640 12.714 1.00 91.50 94 TRP A C 1
ATOM 737 O O . TRP A 1 94 ? -3.983 3.775 13.165 1.00 91.50 94 TRP A O 1
ATOM 747 N N . PHE A 1 95 ? -3.401 1.616 13.160 1.00 85.38 95 PHE A N 1
ATOM 748 C CA . PHE A 1 95 ? -2.412 1.724 14.235 1.00 85.38 95 PHE A CA 1
ATOM 749 C C . PHE A 1 95 ? -1.085 2.301 13.734 1.00 85.38 95 PHE A C 1
ATOM 751 O O . PHE A 1 95 ? -0.102 1.571 13.594 1.00 85.38 95 PHE A O 1
ATOM 758 N N . ALA A 1 96 ? -1.056 3.600 13.452 1.00 79.19 96 ALA A N 1
ATOM 759 C CA . ALA A 1 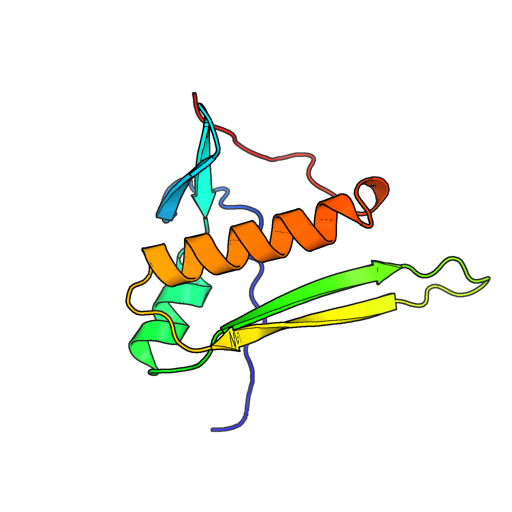96 ? 0.025 4.253 12.718 1.00 79.19 96 ALA A CA 1
ATOM 760 C C . ALA A 1 96 ? 0.868 5.216 13.575 1.00 79.19 96 ALA A C 1
ATOM 762 O O . ALA A 1 96 ? 1.103 6.364 13.209 1.00 79.19 96 ALA A O 1
ATOM 763 N N . PHE A 1 97 ? 1.316 4.739 14.739 1.00 70.81 97 PHE A N 1
ATOM 764 C CA . PHE A 1 97 ? 2.060 5.552 15.711 1.00 70.81 97 PHE A CA 1
ATOM 765 C C . PHE A 1 97 ? 3.484 5.926 15.262 1.00 70.81 97 PHE A C 1
ATOM 767 O O . PHE A 1 97 ? 3.980 6.968 15.672 1.00 70.81 97 PHE A O 1
ATOM 774 N N . ASP A 1 98 ? 4.092 5.137 14.367 1.00 67.19 98 ASP A N 1
ATOM 775 C CA . ASP A 1 98 ? 5.483 5.305 13.905 1.00 67.19 98 ASP A CA 1
ATOM 776 C C . ASP A 1 98 ? 5.579 5.642 12.405 1.00 67.19 98 ASP A C 1
ATOM 778 O O . ASP A 1 98 ? 6.458 5.158 11.687 1.00 67.19 98 ASP A O 1
ATOM 782 N N . LEU A 1 99 ? 4.629 6.420 11.878 1.00 68.56 99 LEU A N 1
ATOM 783 C CA . LEU A 1 99 ? 4.706 6.881 10.490 1.00 68.56 99 LEU A CA 1
ATOM 784 C C . LEU A 1 99 ? 5.797 7.939 10.328 1.00 68.56 99 LEU A C 1
ATOM 786 O O . LEU A 1 99 ? 5.628 9.099 10.705 1.00 68.56 99 LEU A O 1
ATOM 790 N N . ASN A 1 100 ? 6.887 7.543 9.683 1.00 64.25 100 ASN A N 1
ATOM 791 C CA . ASN A 1 100 ? 7.983 8.434 9.337 1.00 64.25 100 ASN A CA 1
ATOM 792 C C . ASN A 1 100 ? 7.696 9.138 8.007 1.00 64.25 100 ASN A C 1
ATOM 794 O O . ASN A 1 100 ? 8.091 8.671 6.941 1.00 64.25 100 ASN A O 1
ATOM 798 N N . TRP A 1 101 ? 6.990 10.263 8.089 1.00 72.44 101 TRP A N 1
ATOM 799 C CA . TRP A 1 101 ? 6.831 11.194 6.976 1.00 72.44 101 TRP A CA 1
ATOM 800 C C . TRP A 1 101 ? 8.061 12.092 6.872 1.00 72.44 101 TRP A C 1
ATOM 802 O O . TRP A 1 101 ? 8.387 12.798 7.829 1.00 72.44 101 TRP A O 1
ATOM 812 N N . GLU A 1 102 ? 8.723 12.092 5.720 1.00 72.12 102 GLU A N 1
ATOM 813 C CA . GLU A 1 102 ? 9.796 13.046 5.437 1.00 72.12 102 GLU A CA 1
ATOM 814 C C . GLU A 1 102 ? 9.205 14.317 4.809 1.00 72.12 102 GLU A C 1
ATOM 816 O O . GLU A 1 102 ? 8.196 14.258 4.097 1.00 72.12 102 GLU A O 1
ATOM 821 N N . LYS A 1 103 ? 9.787 15.468 5.171 1.00 58.34 103 LYS A N 1
ATOM 822 C CA . LYS A 1 103 ? 9.497 16.7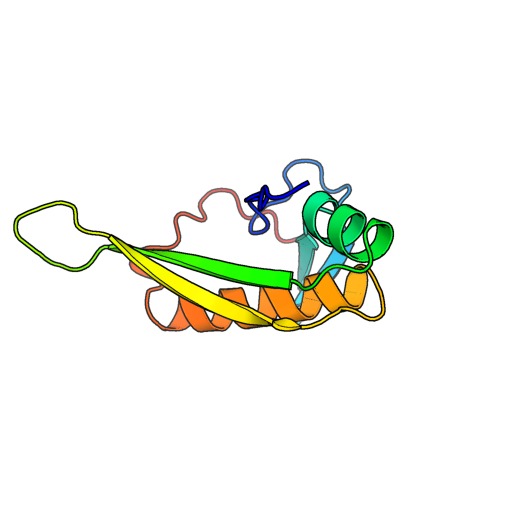67 4.553 1.00 58.34 103 LYS A CA 1
ATOM 823 C C . LYS A 1 103 ? 10.297 16.916 3.271 1.00 58.34 103 LYS A C 1
ATOM 825 O O . LYS A 1 103 ? 11.463 16.464 3.282 1.00 58.34 103 LYS A O 1
#

Organism: NCBI:txid2052148